Protein AF-A0AAD9IJ32-F1 (afdb_monomer_lite)

Radius of gyration: 22.58 Å; chains: 1; bounding box: 55×41×78 Å

Secondary structure (DSSP, 8-state):
-HHHHHHHHHHHHT---S-S-HHHHHHHHHHHHHHHHHHHHHHHS-TTTS--HHHHHHHHHHHHHHHHHHHHHHHHTTPPPPP--HHHHHHHHHHHHHHSSS-SS-HHHHHHHHHHHHHHHHHHHHHHHHHHHHHHHT---S--PPPPP------

Structure (mmCIF, N/CA/C/O backbone):
data_AF-A0AAD9IJ32-F1
#
_entry.id   AF-A0AAD9IJ32-F1
#
loop_
_atom_site.group_PDB
_atom_site.id
_atom_site.type_symbol
_atom_site.label_atom_id
_atom_site.label_alt_id
_atom_site.label_comp_id
_atom_site.label_asym_id
_atom_site.label_entity_id
_atom_site.label_seq_id
_atom_site.pdbx_PDB_ins_code
_atom_site.Cartn_x
_atom_site.Cartn_y
_atom_site.Cartn_z
_atom_site.occupancy
_atom_site.B_iso_or_equiv
_atom_site.auth_seq_id
_atom_site.auth_comp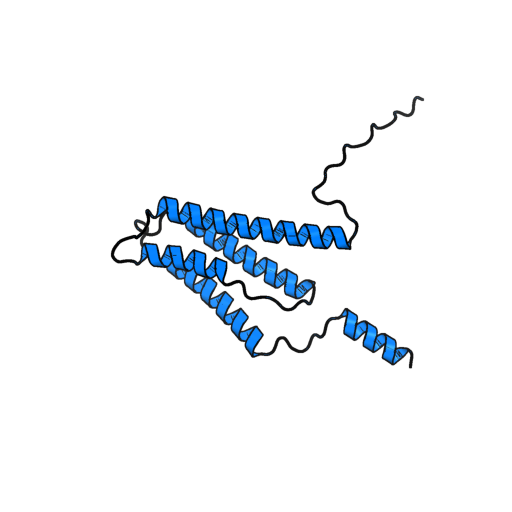_id
_atom_site.auth_asym_id
_atom_site.auth_atom_id
_atom_site.pdbx_PDB_model_num
ATOM 1 N N . MET A 1 1 ? -36.747 -12.315 31.926 1.00 66.25 1 MET A N 1
ATOM 2 C CA . MET A 1 1 ? -36.658 -11.071 31.122 1.00 66.25 1 MET A CA 1
ATOM 3 C C . MET A 1 1 ? -35.275 -10.416 31.218 1.00 66.25 1 MET A C 1
ATOM 5 O O . MET A 1 1 ? -34.647 -10.275 30.179 1.00 66.25 1 MET A O 1
ATOM 9 N N . ARG A 1 2 ? -34.731 -10.148 32.421 1.00 72.56 2 ARG A N 1
ATOM 10 C CA . ARG A 1 2 ? -33.343 -9.652 32.624 1.00 72.56 2 ARG A CA 1
ATOM 11 C C . ARG A 1 2 ? -32.253 -10.461 31.907 1.00 72.56 2 ARG A C 1
ATOM 13 O O . ARG A 1 2 ? -31.496 -9.893 31.140 1.00 72.56 2 ARG A O 1
ATOM 20 N N . GLN A 1 3 ? -32.264 -11.789 32.027 1.00 75.81 3 GLN A N 1
ATOM 21 C CA . GLN A 1 3 ? -31.280 -12.644 31.344 1.00 75.81 3 GLN A CA 1
ATOM 22 C C . GLN A 1 3 ? -31.333 -12.580 29.807 1.00 75.81 3 GLN A C 1
ATOM 24 O O . GLN A 1 3 ? -30.338 -12.869 29.150 1.00 75.81 3 GLN A O 1
ATOM 29 N N . ARG A 1 4 ? -32.482 -12.236 29.202 1.00 76.00 4 ARG A N 1
ATOM 30 C CA . ARG A 1 4 ? -32.559 -12.024 27.745 1.00 76.00 4 ARG A CA 1
ATOM 31 C C . ARG A 1 4 ? -31.939 -10.685 27.360 1.00 76.00 4 ARG A C 1
ATOM 33 O O . ARG A 1 4 ? -31.172 -10.654 26.411 1.00 76.00 4 ARG A O 1
ATOM 40 N N . LEU A 1 5 ? -32.198 -9.637 28.141 1.00 78.62 5 LEU A N 1
ATOM 41 C CA . LEU A 1 5 ? -31.598 -8.315 27.948 1.00 78.62 5 LEU A CA 1
ATOM 42 C C . LEU A 1 5 ? -30.078 -8.343 28.142 1.00 78.62 5 LEU A C 1
ATOM 44 O O . LEU A 1 5 ? -29.360 -7.766 27.340 1.00 78.62 5 LEU A O 1
ATOM 48 N N . GLU A 1 6 ? -29.575 -9.082 29.132 1.00 78.62 6 GLU A N 1
ATOM 49 C CA . GLU A 1 6 ? -28.133 -9.277 29.342 1.00 78.62 6 GLU A CA 1
ATOM 50 C C . GLU A 1 6 ? -27.493 -10.081 28.204 1.00 78.62 6 GLU A C 1
ATOM 52 O O . GLU A 1 6 ? -26.406 -9.750 27.740 1.00 78.62 6 GLU A O 1
ATOM 57 N N . ARG A 1 7 ? -28.181 -11.109 27.685 1.00 73.75 7 ARG A N 1
ATOM 58 C CA . ARG A 1 7 ? -27.715 -11.864 26.509 1.00 73.75 7 ARG A CA 1
ATOM 59 C C . ARG A 1 7 ? -27.736 -11.029 25.233 1.00 73.75 7 ARG A C 1
ATOM 61 O O . ARG A 1 7 ? -26.857 -11.212 24.397 1.00 73.75 7 ARG A O 1
ATOM 68 N N . GLU A 1 8 ? -28.713 -10.143 25.068 1.00 70.94 8 GLU A N 1
ATOM 69 C CA . GLU A 1 8 ? -28.798 -9.212 23.938 1.00 70.94 8 GLU A CA 1
ATOM 70 C C . GLU A 1 8 ? -27.759 -8.093 24.042 1.00 70.94 8 GLU A C 1
ATOM 72 O O . GLU A 1 8 ? -27.118 -7.784 23.039 1.00 70.94 8 GLU A O 1
ATOM 77 N N . ALA A 1 9 ? -27.521 -7.555 25.241 1.00 69.44 9 ALA A N 1
ATOM 78 C CA . ALA A 1 9 ? -26.453 -6.598 25.519 1.00 69.44 9 ALA A CA 1
ATOM 79 C C . ALA A 1 9 ? -25.080 -7.222 25.242 1.00 69.44 9 ALA A C 1
ATOM 81 O O . ALA A 1 9 ? -24.325 -6.691 24.434 1.00 69.44 9 ALA A O 1
ATOM 82 N N . HIS A 1 10 ? -24.816 -8.426 25.757 1.00 64.31 10 HIS A N 1
ATOM 83 C CA . HIS A 1 10 ? -23.589 -9.157 25.440 1.00 64.31 10 HIS A CA 1
ATOM 84 C C . HIS A 1 10 ? -23.475 -9.558 23.965 1.00 64.31 10 HIS A C 1
ATOM 86 O O . HIS A 1 10 ? -22.364 -9.636 23.444 1.00 64.31 10 HIS A O 1
ATOM 92 N N . ARG A 1 11 ? -24.586 -9.820 23.260 1.00 62.62 11 ARG A N 1
ATOM 93 C CA . ARG A 1 11 ? -24.570 -10.047 21.801 1.00 62.62 11 ARG A CA 1
ATOM 94 C C . ARG A 1 11 ? -24.203 -8.782 21.033 1.00 62.62 11 ARG A C 1
ATOM 96 O O . ARG A 1 11 ? -23.473 -8.882 20.054 1.00 62.62 11 ARG A O 1
ATOM 103 N N . ARG A 1 12 ? -24.710 -7.625 21.466 1.00 62.94 12 ARG A N 1
ATOM 104 C CA . ARG A 1 12 ? -24.399 -6.316 20.874 1.00 62.94 12 ARG A CA 1
ATOM 105 C C . ARG A 1 12 ? -22.948 -5.915 21.141 1.00 62.94 12 ARG A C 1
ATOM 107 O O . ARG A 1 12 ? -22.268 -5.513 20.207 1.00 62.94 12 ARG A O 1
ATOM 114 N N . GLU A 1 13 ? -22.454 -6.106 22.364 1.00 58.75 13 GLU A N 1
ATOM 115 C CA . GLU A 1 13 ? -21.062 -5.818 22.757 1.00 58.75 13 GLU A CA 1
ATOM 116 C C . GLU A 1 13 ? -20.039 -6.705 22.046 1.00 58.75 13 GLU A C 1
ATOM 118 O O . GLU A 1 13 ? -18.947 -6.261 21.704 1.00 58.75 13 GLU A O 1
ATOM 123 N N . ARG A 1 14 ? -20.386 -7.969 21.789 1.00 56.09 14 ARG A N 1
ATOM 124 C CA . ARG A 1 14 ? -19.512 -8.902 21.070 1.00 56.09 14 ARG A CA 1
ATOM 125 C C . ARG A 1 14 ? -19.353 -8.555 19.586 1.00 56.09 14 ARG A C 1
ATOM 127 O O . ARG A 1 14 ? -18.473 -9.127 18.945 1.00 56.09 14 ARG A O 1
ATOM 134 N N . GLY A 1 15 ? -20.178 -7.659 19.041 1.00 55.12 15 GLY A N 1
ATOM 135 C CA . GLY A 1 15 ? -20.360 -7.532 17.600 1.00 55.12 15 GLY A CA 1
ATOM 136 C C . GLY A 1 15 ? -20.992 -8.806 17.034 1.00 55.12 15 GLY A C 1
ATOM 137 O O . GLY A 1 15 ? -20.790 -9.918 17.541 1.00 55.12 15 GLY A O 1
ATOM 138 N N . ASP A 1 16 ? -21.802 -8.673 15.989 1.00 53.47 16 ASP A N 1
ATOM 139 C CA . ASP A 1 16 ? -22.388 -9.842 15.343 1.00 53.47 16 ASP A CA 1
ATOM 140 C C . ASP A 1 16 ? -21.262 -10.662 14.686 1.00 53.47 16 ASP A C 1
ATOM 142 O O . ASP A 1 16 ? -20.775 -10.360 13.601 1.00 53.47 16 ASP A O 1
ATOM 146 N N . HIS A 1 17 ? -20.787 -11.695 15.391 1.00 52.09 17 HIS A N 1
ATOM 147 C CA . HIS A 1 17 ? -19.725 -12.607 14.946 1.00 52.09 17 HIS A CA 1
ATOM 148 C C . HIS A 1 17 ? -20.118 -13.399 13.691 1.00 52.09 17 HIS A C 1
ATOM 150 O O . HIS A 1 17 ? -19.311 -14.138 13.122 1.00 52.09 17 HIS A O 1
ATOM 156 N N . ARG A 1 18 ? -21.380 -13.296 13.278 1.00 49.97 18 ARG A N 1
ATOM 157 C CA . ARG A 1 18 ? -21.929 -13.963 12.116 1.00 49.97 18 ARG A CA 1
ATOM 158 C C . ARG A 1 18 ? -22.069 -12.929 11.012 1.00 49.97 18 ARG A C 1
ATOM 160 O O . ARG A 1 18 ? -22.812 -11.980 11.152 1.00 49.97 18 ARG A O 1
ATOM 167 N N . THR A 1 19 ? -21.386 -13.211 9.905 1.00 52.53 19 THR A N 1
ATOM 168 C CA . THR A 1 19 ? -21.539 -12.602 8.575 1.00 52.53 19 THR A CA 1
ATOM 169 C C . THR A 1 19 ? -20.501 -11.564 8.149 1.00 52.53 19 THR A C 1
ATOM 171 O O . THR A 1 19 ? -20.835 -10.586 7.485 1.00 52.53 19 THR A O 1
ATOM 174 N N . ILE A 1 20 ? -19.206 -11.875 8.284 1.00 56.66 20 ILE A N 1
ATOM 175 C CA . ILE A 1 20 ? -18.395 -11.715 7.066 1.00 56.66 20 ILE A CA 1
ATOM 176 C C . ILE A 1 20 ? -18.944 -12.768 6.105 1.00 56.66 20 ILE A C 1
ATOM 178 O O . ILE A 1 20 ? -18.685 -13.962 6.261 1.00 56.66 20 ILE A O 1
ATOM 182 N N . GLY A 1 21 ? -19.812 -12.356 5.178 1.00 70.06 21 GLY A N 1
ATOM 183 C CA . GLY A 1 21 ? -20.329 -13.266 4.163 1.00 70.06 21 GLY A CA 1
ATOM 184 C C . GLY A 1 21 ? -19.150 -13.963 3.486 1.00 70.06 21 GLY A C 1
ATOM 185 O O . GLY A 1 21 ? -18.149 -13.314 3.189 1.00 70.06 21 GLY A O 1
ATOM 186 N N . ARG A 1 22 ? -19.241 -15.275 3.242 1.00 77.50 22 ARG A N 1
ATOM 187 C CA . ARG A 1 22 ? -18.148 -16.084 2.660 1.00 77.50 22 ARG A CA 1
ATOM 188 C C . ARG A 1 22 ? -17.484 -15.407 1.451 1.00 77.50 22 ARG A C 1
ATOM 190 O O . ARG A 1 22 ? -16.276 -15.490 1.289 1.00 77.50 22 ARG A O 1
ATOM 197 N N . ARG A 1 23 ? -18.267 -14.675 0.651 1.00 80.38 23 ARG A N 1
ATOM 198 C CA . ARG A 1 23 ? -17.796 -13.859 -0.481 1.00 80.38 23 ARG A CA 1
ATOM 199 C C . ARG A 1 23 ? -16.804 -12.763 -0.078 1.00 80.38 23 ARG A C 1
ATOM 201 O O . ARG A 1 23 ? -15.782 -12.610 -0.730 1.00 80.38 23 ARG A O 1
ATOM 208 N N . VAL A 1 24 ? -17.087 -12.032 0.996 1.00 78.81 24 VAL A N 1
ATOM 209 C CA . VAL A 1 24 ? -16.240 -10.948 1.512 1.00 78.81 24 VAL A CA 1
ATOM 210 C C . VAL A 1 24 ? -14.932 -11.517 2.067 1.00 78.81 24 VAL A C 1
ATOM 212 O O . VAL A 1 24 ? -13.860 -11.028 1.730 1.00 78.81 24 VAL A O 1
ATOM 215 N N . ALA A 1 25 ? -15.001 -12.624 2.814 1.00 80.88 25 ALA A N 1
ATOM 216 C CA . ALA A 1 25 ? -13.809 -13.320 3.306 1.00 80.88 25 ALA A CA 1
ATOM 217 C C . ALA A 1 25 ? -12.907 -13.812 2.159 1.00 80.88 25 ALA A C 1
ATOM 219 O O . ALA A 1 25 ? -11.697 -13.594 2.183 1.00 80.88 25 ALA A O 1
ATOM 220 N N . VAL A 1 26 ? -13.501 -14.422 1.127 1.00 86.69 26 VAL A N 1
ATOM 221 C CA . VAL A 1 26 ? -12.772 -14.858 -0.074 1.00 86.69 26 VAL A CA 1
ATOM 222 C C . VAL A 1 26 ? -12.167 -13.667 -0.816 1.00 86.69 26 VAL A C 1
ATOM 224 O O . VAL A 1 26 ? -11.008 -13.739 -1.211 1.00 86.69 26 VAL A O 1
ATOM 227 N N . ALA A 1 27 ? -12.895 -12.557 -0.964 1.00 86.19 27 ALA A N 1
ATOM 228 C CA . ALA A 1 27 ? -12.371 -11.353 -1.607 1.00 86.19 27 ALA A CA 1
ATOM 229 C C . ALA A 1 27 ? -11.157 -10.775 -0.856 1.00 86.19 27 ALA A C 1
ATOM 231 O O . ALA A 1 27 ? -10.189 -10.359 -1.489 1.00 86.19 27 ALA A O 1
ATOM 232 N N . HIS A 1 28 ? -11.158 -10.803 0.481 1.00 83.88 28 HIS A N 1
ATOM 233 C CA . HIS A 1 28 ? -10.000 -10.388 1.280 1.00 83.88 28 HIS A CA 1
ATOM 234 C C . HIS A 1 28 ? -8.807 -11.324 1.111 1.00 83.88 28 HIS A C 1
ATOM 236 O O . HIS A 1 28 ? -7.692 -10.855 0.892 1.00 83.88 28 HIS A O 1
ATOM 242 N N . ALA A 1 29 ? -9.038 -12.637 1.176 1.00 88.12 29 ALA A N 1
ATOM 243 C CA . ALA A 1 29 ? -7.984 -13.618 0.947 1.00 88.12 29 ALA A CA 1
ATOM 244 C C . ALA A 1 29 ? -7.375 -13.447 -0.454 1.00 88.12 29 ALA A C 1
ATOM 246 O O . ALA A 1 29 ? -6.156 -13.386 -0.590 1.00 88.12 29 ALA A O 1
ATOM 247 N N . ALA A 1 30 ? -8.216 -13.268 -1.476 1.00 91.38 30 ALA A N 1
ATOM 248 C CA . ALA A 1 30 ? -7.781 -13.006 -2.843 1.00 91.38 30 ALA A CA 1
ATOM 249 C C . ALA A 1 30 ? -6.967 -11.708 -2.952 1.00 91.38 30 ALA A C 1
ATOM 251 O O . ALA A 1 30 ? -5.934 -11.695 -3.612 1.00 91.38 30 ALA A O 1
ATOM 252 N N . GLN A 1 31 ? -7.376 -10.633 -2.274 1.00 91.00 31 GLN A N 1
ATOM 253 C CA . GLN A 1 31 ? -6.633 -9.371 -2.262 1.00 91.00 31 GLN A CA 1
ATOM 254 C C . GLN A 1 31 ? -5.255 -9.518 -1.593 1.00 91.00 31 GLN A C 1
ATOM 256 O O . GLN A 1 31 ? -4.268 -9.001 -2.114 1.00 91.00 31 GLN A O 1
ATOM 261 N N . ILE A 1 32 ? -5.172 -10.216 -0.454 1.00 90.88 32 ILE A N 1
ATOM 262 C CA . ILE A 1 32 ? -3.900 -10.467 0.243 1.00 90.88 32 ILE A CA 1
ATOM 263 C C . ILE A 1 32 ? -2.981 -11.311 -0.640 1.00 90.88 32 ILE A C 1
ATOM 265 O O . ILE A 1 32 ? -1.821 -10.953 -0.831 1.00 90.88 32 ILE A O 1
ATOM 269 N N . LEU A 1 33 ? -3.507 -12.385 -1.232 1.00 94.38 33 LEU A N 1
ATOM 270 C CA . LEU A 1 33 ? -2.761 -13.228 -2.165 1.00 94.38 33 LEU A CA 1
ATOM 271 C C . LEU A 1 33 ? -2.279 -12.432 -3.382 1.00 94.38 33 LEU A C 1
ATOM 273 O O . LEU A 1 33 ? -1.113 -12.541 -3.747 1.00 94.38 33 LEU A O 1
ATOM 277 N N . ALA A 1 34 ? -3.129 -11.583 -3.965 1.00 94.75 34 ALA A N 1
ATOM 278 C CA . ALA A 1 34 ? -2.751 -10.711 -5.075 1.00 94.75 34 ALA A CA 1
ATOM 279 C C . ALA A 1 34 ? -1.641 -9.728 -4.680 1.00 94.75 34 ALA A C 1
ATOM 281 O O . ALA A 1 34 ? -0.721 -9.493 -5.458 1.00 94.75 34 ALA A O 1
ATOM 282 N N . PHE A 1 35 ? -1.686 -9.184 -3.461 1.00 94.94 35 PHE A N 1
ATOM 283 C CA . PHE A 1 35 ? -0.649 -8.288 -2.954 1.00 94.94 35 PHE A CA 1
ATOM 284 C C . PHE A 1 35 ? 0.689 -9.009 -2.738 1.00 94.94 35 PHE A C 1
ATOM 286 O O . PHE A 1 35 ? 1.736 -8.487 -3.120 1.00 94.94 35 PHE A O 1
ATOM 293 N N . LEU A 1 36 ? 0.663 -10.224 -2.183 1.00 95.31 36 LEU A N 1
ATOM 294 C CA . LEU A 1 36 ? 1.857 -11.058 -2.022 1.00 95.31 36 LEU A CA 1
ATOM 295 C C . LEU A 1 36 ? 2.444 -11.472 -3.377 1.00 95.31 36 LEU A C 1
ATOM 297 O O . LEU A 1 36 ? 3.653 -11.368 -3.575 1.00 95.31 36 LEU A O 1
ATOM 301 N N . ALA A 1 37 ? 1.593 -11.870 -4.325 1.00 96.56 37 ALA A N 1
ATOM 302 C CA . ALA A 1 37 ? 2.003 -12.200 -5.685 1.00 96.56 37 ALA A CA 1
ATOM 303 C C . ALA A 1 37 ? 2.620 -10.986 -6.397 1.00 96.56 37 ALA A C 1
ATOM 305 O O . ALA A 1 37 ? 3.689 -11.108 -6.989 1.00 96.56 37 ALA A O 1
ATOM 306 N N . ALA A 1 38 ? 2.012 -9.801 -6.279 1.00 95.19 38 ALA A N 1
ATOM 307 C CA . ALA A 1 38 ? 2.574 -8.561 -6.812 1.00 95.19 38 ALA A CA 1
ATOM 308 C C . ALA A 1 38 ? 3.952 -8.255 -6.200 1.00 95.19 38 ALA A C 1
ATOM 310 O O . ALA A 1 38 ? 4.890 -7.924 -6.923 1.00 95.19 38 ALA A O 1
ATOM 311 N N . GLY A 1 39 ? 4.106 -8.435 -4.884 1.00 93.94 39 GLY A N 1
ATOM 312 C CA . GLY A 1 39 ? 5.402 -8.336 -4.213 1.00 93.94 39 GLY A CA 1
ATOM 313 C C . GLY A 1 39 ? 6.437 -9.298 -4.797 1.00 93.94 39 GLY A C 1
ATOM 314 O O . GLY A 1 39 ? 7.531 -8.873 -5.161 1.00 93.94 39 GLY A O 1
ATOM 315 N N . ALA A 1 40 ? 6.080 -10.574 -4.961 1.00 95.12 40 ALA A N 1
ATOM 316 C CA . ALA A 1 40 ? 6.964 -11.583 -5.542 1.00 95.12 40 ALA A CA 1
ATOM 317 C C . ALA A 1 40 ? 7.381 -11.233 -6.981 1.00 95.12 40 ALA A C 1
ATOM 319 O O . ALA A 1 40 ? 8.569 -11.290 -7.302 1.00 95.12 40 ALA A O 1
ATOM 320 N N . VAL A 1 41 ? 6.436 -10.804 -7.823 1.00 95.81 41 VAL A N 1
ATOM 321 C CA . VAL A 1 41 ? 6.698 -10.373 -9.208 1.00 95.81 41 VAL A CA 1
ATOM 322 C C . VAL A 1 41 ? 7.625 -9.156 -9.248 1.00 95.81 41 VAL A C 1
ATOM 324 O O . VAL A 1 41 ? 8.554 -9.117 -10.055 1.00 95.81 41 VAL A O 1
ATOM 327 N N . LEU A 1 42 ? 7.419 -8.181 -8.356 1.00 93.75 42 LEU A N 1
ATOM 328 C CA . LEU A 1 42 ? 8.270 -6.994 -8.246 1.00 93.75 42 LEU A CA 1
ATOM 329 C C . LEU A 1 42 ? 9.697 -7.336 -7.784 1.00 93.75 42 LEU A C 1
ATOM 331 O O . LEU A 1 42 ? 10.647 -6.654 -8.174 1.00 93.75 42 LEU A O 1
ATOM 335 N N . MET A 1 43 ? 9.871 -8.377 -6.963 1.00 92.38 43 MET A N 1
ATOM 336 C CA . MET A 1 43 ? 11.200 -8.840 -6.539 1.00 92.38 43 MET A CA 1
ATOM 337 C C . MET A 1 43 ? 11.939 -9.601 -7.643 1.00 92.38 43 MET A C 1
ATOM 339 O O . MET A 1 43 ? 13.155 -9.466 -7.736 1.00 92.38 43 MET A O 1
ATOM 343 N N . HIS A 1 44 ? 11.214 -10.318 -8.507 1.00 93.31 44 HIS A N 1
ATOM 344 C CA . HIS A 1 44 ? 11.777 -11.007 -9.676 1.00 93.31 44 HIS A CA 1
ATOM 345 C C . HIS A 1 44 ? 12.007 -10.089 -10.884 1.00 93.31 44 HIS A C 1
ATOM 347 O O . HIS A 1 44 ? 12.593 -10.516 -11.876 1.00 93.31 44 HIS A O 1
ATOM 353 N N . ALA A 1 45 ? 11.551 -8.836 -10.821 1.00 90.50 45 ALA A N 1
ATOM 354 C CA . ALA A 1 45 ? 11.740 -7.890 -11.907 1.00 90.50 45 ALA A CA 1
ATOM 355 C C . ALA A 1 45 ? 13.240 -7.607 -12.158 1.00 90.50 45 ALA A C 1
ATOM 357 O O . ALA A 1 45 ? 14.018 -7.546 -11.196 1.00 90.50 45 ALA A O 1
ATOM 358 N N . PRO A 1 46 ? 13.655 -7.384 -13.422 1.00 87.25 46 PRO A N 1
ATOM 359 C CA . PRO A 1 46 ? 15.055 -7.155 -13.772 1.00 87.25 46 PRO A CA 1
ATOM 360 C C . PRO A 1 46 ? 15.646 -5.988 -12.976 1.00 87.25 46 PRO A C 1
ATOM 362 O O . PRO A 1 46 ? 15.060 -4.903 -12.942 1.00 87.25 46 PRO A O 1
ATOM 365 N N . ALA A 1 47 ? 16.809 -6.188 -12.348 1.00 82.50 47 ALA A N 1
ATOM 366 C CA . ALA A 1 47 ? 17.399 -5.210 -11.428 1.00 82.50 47 ALA A CA 1
ATOM 367 C C . ALA A 1 47 ? 17.617 -3.827 -12.070 1.00 82.50 47 ALA A C 1
ATOM 369 O O . ALA A 1 47 ? 17.406 -2.807 -11.417 1.00 82.50 47 ALA A O 1
ATOM 370 N N . GLU A 1 48 ? 17.959 -3.799 -13.359 1.00 83.69 48 GLU A N 1
ATOM 371 C CA . GLU A 1 48 ? 18.185 -2.577 -14.141 1.00 83.69 48 GLU A CA 1
ATOM 372 C C . GLU A 1 48 ? 16.899 -1.771 -14.385 1.00 83.69 48 GLU A C 1
ATOM 374 O O . GLU A 1 48 ? 16.938 -0.548 -14.498 1.00 83.69 48 GLU A O 1
ATOM 379 N N . ARG A 1 49 ? 15.740 -2.443 -14.427 1.00 86.50 49 ARG A N 1
ATOM 380 C CA . ARG A 1 49 ? 14.443 -1.843 -14.793 1.00 86.50 49 ARG A CA 1
ATOM 381 C C . ARG A 1 49 ? 13.505 -1.634 -13.611 1.00 86.50 49 ARG A C 1
ATOM 383 O O . ARG A 1 49 ? 12.588 -0.823 -13.681 1.00 86.50 49 ARG A O 1
ATOM 390 N N . ALA A 1 50 ? 13.738 -2.348 -12.516 1.00 85.50 50 ALA A N 1
ATOM 391 C CA . ALA A 1 50 ? 12.888 -2.322 -11.332 1.00 85.50 50 ALA A CA 1
ATOM 392 C C . ALA A 1 50 ? 13.281 -1.235 -10.318 1.00 85.50 50 ALA A C 1
ATOM 394 O O . ALA A 1 50 ? 12.602 -1.066 -9.311 1.00 85.50 50 ALA A O 1
ATOM 395 N N . GLY A 1 51 ? 14.389 -0.523 -10.539 1.00 90.06 51 GLY A N 1
ATOM 396 C CA . GLY A 1 51 ? 14.881 0.491 -9.611 1.00 90.06 51 GLY A CA 1
ATOM 397 C C . GLY A 1 51 ? 15.447 -0.084 -8.298 1.00 90.06 51 GLY A C 1
ATOM 398 O O . GLY A 1 51 ? 15.563 -1.307 -8.116 1.00 90.06 51 GLY A O 1
ATOM 399 N N . PRO A 1 52 ? 15.831 0.797 -7.352 1.00 93.75 52 PRO A N 1
ATOM 400 C CA . PRO A 1 52 ? 16.569 0.409 -6.154 1.00 93.75 52 PRO A CA 1
ATOM 401 C C . PRO A 1 52 ? 15.817 -0.613 -5.292 1.00 93.75 52 PRO A C 1
ATOM 403 O O . PRO A 1 52 ? 14.703 -0.362 -4.829 1.00 93.75 52 PRO A O 1
ATOM 406 N N . ALA A 1 53 ? 16.458 -1.750 -5.002 1.00 92.69 53 ALA A N 1
ATOM 407 C CA . ALA A 1 53 ? 15.850 -2.851 -4.245 1.00 92.69 53 ALA A CA 1
ATOM 408 C C . ALA A 1 53 ? 15.337 -2.423 -2.859 1.00 92.69 53 ALA A C 1
ATOM 410 O O . ALA A 1 53 ? 14.265 -2.845 -2.437 1.00 92.69 53 ALA A O 1
ATOM 411 N N . ARG A 1 54 ? 16.061 -1.528 -2.171 1.00 94.69 54 ARG A N 1
ATOM 412 C CA . ARG A 1 54 ? 15.654 -1.000 -0.856 1.00 94.69 54 ARG A CA 1
ATOM 413 C C . ARG A 1 54 ? 14.322 -0.253 -0.914 1.00 94.69 54 ARG A C 1
ATOM 415 O O . ARG A 1 54 ? 13.506 -0.417 -0.016 1.00 94.69 54 ARG A O 1
ATOM 422 N N . LEU A 1 55 ? 14.087 0.526 -1.972 1.00 94.88 55 LEU A N 1
ATOM 423 C CA . LEU A 1 55 ? 12.831 1.257 -2.155 1.00 94.88 55 LEU A CA 1
ATOM 424 C C . LEU A 1 55 ? 11.688 0.300 -2.494 1.00 94.88 55 LEU A C 1
ATOM 426 O O . LEU A 1 55 ? 10.622 0.391 -1.897 1.00 94.88 55 LEU A O 1
ATOM 430 N N . ARG A 1 56 ? 11.928 -0.691 -3.361 1.00 94.38 56 ARG A N 1
ATOM 431 C CA . ARG A 1 56 ? 10.937 -1.742 -3.646 1.00 94.38 56 ARG A CA 1
ATOM 432 C C . ARG A 1 56 ? 10.533 -2.515 -2.389 1.00 94.38 56 ARG A C 1
ATOM 434 O O . ARG A 1 56 ? 9.344 -2.734 -2.161 1.00 94.38 56 ARG A O 1
ATOM 441 N N . LEU A 1 57 ? 11.509 -2.896 -1.562 1.00 95.50 57 LEU A N 1
ATOM 442 C CA . LEU A 1 57 ? 11.270 -3.576 -0.287 1.00 95.50 57 LEU A CA 1
ATOM 443 C C . LEU A 1 57 ? 10.532 -2.679 0.708 1.00 95.50 57 LEU A C 1
ATOM 445 O O . LEU A 1 57 ? 9.619 -3.157 1.373 1.00 95.50 57 LEU A O 1
ATOM 449 N N . ALA A 1 58 ? 10.877 -1.392 0.783 1.00 96.19 58 ALA A N 1
ATOM 450 C CA . ALA A 1 58 ? 10.167 -0.434 1.624 1.00 96.19 58 ALA A CA 1
ATOM 451 C C . ALA A 1 58 ? 8.705 -0.268 1.175 1.00 96.19 58 ALA A C 1
ATOM 453 O O . ALA A 1 58 ? 7.798 -0.412 1.989 1.00 96.19 58 ALA A O 1
ATOM 454 N N . ALA A 1 59 ? 8.457 -0.060 -0.121 1.00 95.75 59 ALA A N 1
ATOM 455 C CA . ALA A 1 59 ? 7.112 0.028 -0.689 1.00 95.75 59 ALA A CA 1
ATOM 456 C C . ALA A 1 59 ? 6.277 -1.231 -0.397 1.00 95.75 59 ALA A C 1
ATOM 458 O O . ALA A 1 59 ? 5.160 -1.132 0.116 1.00 95.75 59 ALA A O 1
ATOM 459 N N . PHE A 1 60 ? 6.819 -2.418 -0.685 1.00 96.62 60 PHE A N 1
ATOM 460 C CA . PHE A 1 60 ? 6.134 -3.682 -0.412 1.00 96.62 60 PHE A CA 1
ATOM 461 C C . PHE A 1 60 ? 5.896 -3.889 1.088 1.00 96.62 60 PHE A C 1
ATOM 463 O O . PHE A 1 60 ? 4.767 -4.148 1.499 1.00 96.62 60 PHE A O 1
ATOM 470 N N . GLY A 1 61 ? 6.936 -3.728 1.908 1.00 96.75 61 GLY A N 1
ATOM 471 C CA . GLY A 1 61 ? 6.881 -3.941 3.351 1.00 96.75 61 GLY A CA 1
ATOM 472 C C . GLY A 1 61 ? 5.901 -2.998 4.044 1.00 96.75 61 GLY A C 1
ATOM 473 O O . GLY A 1 61 ? 5.066 -3.448 4.827 1.00 96.75 61 GLY A O 1
ATOM 474 N N . THR A 1 62 ? 5.926 -1.703 3.719 1.00 97.31 62 THR A N 1
ATOM 475 C CA . THR A 1 62 ? 4.979 -0.734 4.285 1.00 97.31 62 THR A CA 1
ATOM 476 C C . THR A 1 62 ? 3.555 -0.963 3.780 1.00 97.31 62 THR A C 1
ATOM 478 O O . THR A 1 62 ? 2.605 -0.858 4.557 1.00 97.31 62 THR A O 1
ATOM 481 N N . GLY A 1 63 ? 3.377 -1.341 2.511 1.00 96.00 63 GLY A N 1
ATOM 482 C CA . GLY A 1 63 ? 2.062 -1.713 1.989 1.00 96.00 63 GLY A CA 1
ATOM 483 C C . GLY A 1 63 ? 1.501 -2.972 2.664 1.00 96.00 63 GLY A C 1
ATOM 484 O O . GLY A 1 63 ? 0.322 -3.004 3.020 1.00 96.00 63 GLY A O 1
ATOM 485 N N . TYR A 1 64 ? 2.346 -3.972 2.927 1.00 94.94 64 TYR A N 1
ATOM 486 C CA . TYR A 1 64 ? 1.986 -5.168 3.691 1.00 94.94 64 TYR A CA 1
ATOM 487 C C . TYR A 1 64 ? 1.627 -4.826 5.142 1.00 94.94 64 TYR A C 1
ATOM 489 O O . TYR A 1 64 ? 0.601 -5.288 5.651 1.00 94.94 64 TYR A O 1
ATOM 497 N N . ALA A 1 65 ? 2.423 -3.968 5.789 1.00 95.62 65 ALA A N 1
ATOM 498 C CA . ALA A 1 65 ? 2.140 -3.469 7.131 1.00 95.62 65 ALA A CA 1
ATOM 499 C C . ALA A 1 65 ? 0.774 -2.772 7.180 1.00 95.62 65 ALA A C 1
ATOM 501 O O . ALA A 1 65 ? -0.032 -3.078 8.049 1.00 95.62 65 ALA A O 1
ATOM 502 N N . LEU A 1 66 ? 0.447 -1.924 6.198 1.00 94.31 66 LEU A N 1
ATOM 503 C CA . LEU A 1 66 ? -0.863 -1.276 6.107 1.00 94.31 66 LEU A CA 1
ATOM 504 C C . LEU A 1 66 ? -2.025 -2.281 6.034 1.00 94.31 66 LEU A C 1
ATOM 506 O O . LEU A 1 66 ? -3.019 -2.117 6.745 1.00 94.31 66 LEU A O 1
ATOM 510 N N . GLN A 1 67 ? -1.925 -3.307 5.184 1.00 91.88 67 GLN A N 1
ATOM 511 C CA . GLN A 1 67 ? -2.974 -4.331 5.064 1.00 91.88 67 GLN A CA 1
ATOM 512 C C . GLN A 1 67 ? -3.110 -5.140 6.362 1.00 91.88 67 GLN A C 1
ATOM 514 O O . GLN A 1 67 ? -4.223 -5.367 6.838 1.00 91.88 67 GLN A O 1
ATOM 519 N N . THR A 1 68 ? -1.981 -5.510 6.971 1.00 91.50 68 THR A N 1
ATOM 520 C CA . THR A 1 68 ? -1.938 -6.289 8.216 1.00 91.50 68 THR A CA 1
ATOM 521 C C . THR A 1 68 ? -2.506 -5.496 9.390 1.00 91.50 68 THR A C 1
ATOM 523 O O . THR A 1 68 ? -3.380 -5.993 10.097 1.00 91.50 68 THR A O 1
ATOM 526 N N . THR A 1 69 ? -2.097 -4.237 9.567 1.00 92.62 69 THR A N 1
ATOM 527 C CA . THR A 1 69 ? -2.619 -3.361 10.626 1.00 92.62 69 THR A CA 1
ATOM 528 C C . THR A 1 69 ? -4.122 -3.165 10.480 1.00 92.62 69 THR A C 1
ATOM 530 O O . THR A 1 69 ? -4.850 -3.263 11.464 1.00 92.62 69 THR A O 1
ATOM 533 N N . ARG A 1 70 ? -4.623 -2.967 9.254 1.00 90.25 70 ARG A N 1
ATOM 534 C CA . ARG A 1 70 ? -6.070 -2.889 9.009 1.00 90.25 70 ARG A CA 1
ATOM 535 C C . ARG A 1 70 ? -6.792 -4.176 9.385 1.00 90.25 70 ARG A C 1
ATOM 537 O O . ARG A 1 70 ? -7.902 -4.106 9.905 1.00 90.25 70 ARG A O 1
ATOM 544 N N . LEU A 1 71 ? -6.181 -5.333 9.130 1.00 87.19 71 LEU A N 1
ATOM 545 C CA . LEU A 1 71 ? -6.784 -6.632 9.419 1.00 87.19 71 LEU A CA 1
ATOM 546 C C . LEU A 1 71 ? -6.876 -6.849 10.927 1.00 87.19 71 LEU A C 1
ATOM 548 O O . LEU A 1 71 ? -7.934 -7.224 11.430 1.00 87.19 71 LEU A O 1
ATOM 552 N N . ILE A 1 72 ? -5.795 -6.532 11.642 1.00 89.50 72 ILE A N 1
ATOM 553 C CA . ILE A 1 72 ? -5.750 -6.550 13.105 1.00 89.50 72 ILE A CA 1
ATOM 554 C C . ILE A 1 72 ? -6.804 -5.594 13.666 1.00 89.50 72 ILE A C 1
ATOM 556 O O . ILE A 1 72 ? -7.613 -6.005 14.490 1.00 89.50 72 ILE A O 1
ATOM 560 N N . MET A 1 73 ? -6.864 -4.349 13.186 1.00 88.25 73 MET A N 1
ATOM 561 C CA . MET A 1 73 ? -7.844 -3.366 13.657 1.00 88.25 73 MET A CA 1
ATOM 562 C C . MET A 1 73 ? -9.284 -3.809 13.406 1.00 88.25 73 MET A C 1
ATOM 564 O O . MET A 1 73 ? -10.108 -3.722 14.312 1.00 88.25 73 MET A O 1
ATOM 568 N N . ALA A 1 74 ? -9.591 -4.337 12.221 1.00 84.31 74 ALA A N 1
ATOM 569 C CA . ALA A 1 74 ? -10.917 -4.872 11.925 1.00 84.31 74 ALA A CA 1
ATOM 570 C C . ALA A 1 74 ? -11.279 -6.041 12.852 1.00 84.31 74 ALA A C 1
ATOM 572 O O . ALA A 1 74 ? -12.397 -6.115 13.365 1.00 84.31 74 ALA A O 1
ATOM 573 N N . HIS A 1 75 ? -10.315 -6.923 13.127 1.00 83.38 75 HIS A N 1
ATOM 574 C CA . HIS A 1 75 ? -10.504 -8.041 14.043 1.00 83.38 75 HIS A CA 1
ATOM 575 C C . HIS A 1 75 ? -10.704 -7.598 15.503 1.00 83.38 75 HIS A C 1
ATOM 577 O O . HIS A 1 75 ? -11.561 -8.154 16.198 1.00 83.38 75 HIS A O 1
ATOM 583 N N . MET A 1 76 ? -9.925 -6.618 15.968 1.00 83.25 76 MET A N 1
ATOM 584 C CA . MET A 1 76 ? -9.942 -6.129 17.350 1.00 83.25 76 MET A CA 1
ATOM 585 C C . MET A 1 76 ? -11.167 -5.256 17.628 1.00 83.25 76 MET A C 1
ATOM 587 O O . MET A 1 76 ? -11.857 -5.480 18.616 1.00 83.25 76 MET A O 1
ATOM 591 N N . ALA A 1 77 ? -11.489 -4.323 16.730 1.00 80.94 77 ALA A N 1
ATOM 592 C CA . ALA A 1 77 ? -12.638 -3.425 16.864 1.00 80.94 77 ALA A CA 1
ATOM 593 C C . ALA A 1 77 ? -13.967 -4.053 16.403 1.00 80.94 77 ALA A C 1
ATOM 595 O O . ALA A 1 77 ? -15.004 -3.399 16.458 1.00 80.94 77 ALA A O 1
ATOM 596 N N . LYS A 1 78 ? -13.948 -5.309 15.931 1.00 79.88 78 LYS A N 1
ATOM 597 C CA . LYS A 1 78 ? -15.125 -6.034 15.413 1.00 79.88 78 LYS A CA 1
ATOM 598 C C . LYS A 1 78 ? -15.874 -5.274 14.308 1.00 79.88 78 LYS A C 1
ATOM 600 O O . LYS A 1 78 ? -17.080 -5.436 14.141 1.00 79.88 78 LYS A O 1
ATOM 605 N N . VAL A 1 79 ? -15.153 -4.470 13.527 1.00 74.62 79 VAL A N 1
ATOM 606 C CA . VAL A 1 79 ? -15.696 -3.709 12.393 1.00 74.62 79 VAL A CA 1
ATOM 607 C C . VAL A 1 79 ? -15.445 -4.446 11.075 1.00 74.62 79 VAL A C 1
ATOM 609 O O . VAL A 1 79 ? -14.431 -5.136 10.939 1.00 74.62 79 VAL A O 1
ATOM 612 N N . PRO A 1 80 ? -16.332 -4.311 10.071 1.00 74.31 80 PRO A N 1
ATOM 613 C CA . PRO A 1 80 ? -16.123 -4.938 8.774 1.00 74.31 80 PRO A CA 1
ATOM 614 C C . PRO A 1 80 ? -14.866 -4.373 8.106 1.00 74.31 80 PRO A C 1
ATOM 616 O O . PRO A 1 80 ? -14.735 -3.164 7.895 1.00 74.31 80 PRO A O 1
ATOM 619 N N . PHE A 1 81 ? -13.940 -5.2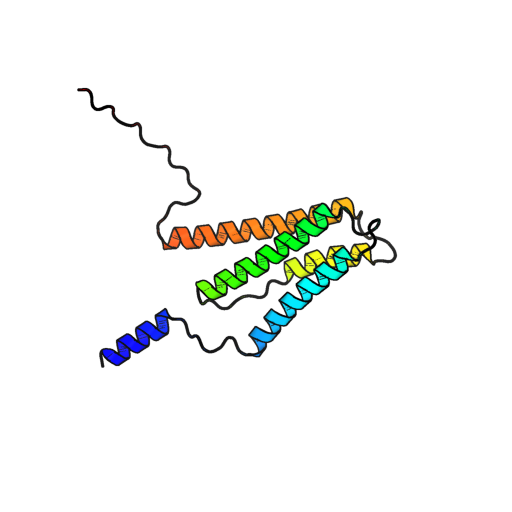64 7.755 1.00 74.12 81 PHE A N 1
ATOM 620 C CA . PHE A 1 81 ? -12.718 -4.893 7.053 1.00 74.12 81 PHE A CA 1
ATOM 621 C C . PHE A 1 81 ? -13.050 -4.344 5.659 1.00 74.12 81 PHE A C 1
ATOM 623 O O . PHE A 1 81 ? -13.826 -4.931 4.904 1.00 74.12 81 PHE A O 1
ATOM 630 N N . ARG A 1 82 ? -12.431 -3.219 5.290 1.00 79.94 82 ARG A N 1
ATOM 631 C CA . ARG A 1 82 ? -12.564 -2.625 3.955 1.00 79.94 82 ARG A CA 1
ATOM 632 C C . ARG A 1 82 ? -11.326 -2.929 3.118 1.00 79.94 82 ARG A C 1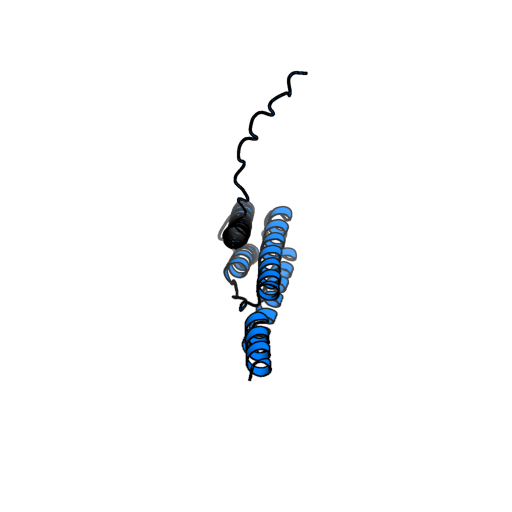
ATOM 634 O O . ARG A 1 82 ? -10.209 -2.605 3.516 1.00 79.94 82 ARG A O 1
ATOM 641 N N . ILE A 1 83 ? -11.549 -3.510 1.938 1.00 80.62 83 ILE A N 1
ATOM 642 C CA . ILE A 1 83 ? -10.513 -3.766 0.927 1.00 80.62 83 ILE A CA 1
ATOM 643 C C . ILE A 1 83 ? -9.908 -2.431 0.504 1.00 80.62 83 ILE A C 1
ATOM 645 O O . ILE A 1 83 ? -10.619 -1.520 0.083 1.00 80.62 83 ILE A O 1
ATOM 649 N N . SER A 1 84 ? -8.585 -2.324 0.591 1.00 86.06 84 SER A N 1
ATOM 650 C CA . SER A 1 84 ? -7.852 -1.162 0.101 1.00 86.06 84 SER A CA 1
ATOM 651 C C . SER A 1 84 ? -7.036 -1.560 -1.119 1.00 86.06 84 SER A C 1
ATOM 653 O O . SER A 1 84 ? -6.011 -2.228 -0.992 1.00 86.06 84 SER A O 1
ATOM 655 N N . LEU A 1 85 ? -7.513 -1.157 -2.298 1.00 90.81 85 LEU A N 1
ATOM 656 C CA . LEU A 1 85 ? -6.904 -1.506 -3.584 1.00 90.81 85 LEU A CA 1
ATOM 657 C C . LEU A 1 85 ? -5.754 -0.578 -3.982 1.00 90.81 85 LEU A C 1
ATOM 659 O O . LEU A 1 85 ? -4.899 -0.976 -4.764 1.00 90.81 85 LEU A O 1
ATOM 663 N N . TRP A 1 86 ? -5.691 0.638 -3.439 1.00 94.25 86 TRP A N 1
ATOM 664 C CA . TRP A 1 86 ? -4.674 1.605 -3.853 1.00 94.25 86 TRP A CA 1
ATOM 665 C C . TRP A 1 86 ? -3.222 1.146 -3.597 1.00 94.25 86 TRP A C 1
ATOM 667 O O . TRP A 1 86 ? -2.396 1.400 -4.471 1.00 94.25 86 TRP A O 1
ATOM 677 N N . PRO A 1 87 ? -2.860 0.422 -2.507 1.00 93.25 87 PRO A N 1
ATOM 678 C CA . PRO A 1 87 ? -1.487 -0.062 -2.338 1.00 93.25 87 PRO A CA 1
ATOM 679 C C . PRO A 1 87 ? -1.134 -1.124 -3.381 1.00 93.25 87 PRO A C 1
ATOM 681 O O . PRO A 1 87 ? -0.000 -1.186 -3.847 1.00 93.25 87 PRO A O 1
ATOM 684 N N . LEU A 1 88 ? -2.117 -1.941 -3.777 1.00 94.50 88 LEU A N 1
ATOM 685 C CA . LEU A 1 88 ? -1.956 -2.918 -4.849 1.00 94.50 88 LEU A CA 1
ATOM 686 C C . LEU A 1 88 ? -1.752 -2.211 -6.193 1.00 94.50 88 LEU A C 1
ATOM 688 O O . LEU A 1 88 ? -0.843 -2.574 -6.929 1.00 94.50 88 LEU A O 1
ATOM 692 N N . ALA A 1 89 ? -2.536 -1.168 -6.481 1.00 95.62 89 ALA A N 1
ATOM 693 C CA . ALA A 1 89 ? -2.370 -0.350 -7.682 1.00 95.62 89 ALA A CA 1
ATOM 694 C C . ALA A 1 89 ? -0.992 0.334 -7.729 1.00 95.62 89 ALA A C 1
ATOM 696 O O . ALA A 1 89 ? -0.350 0.367 -8.775 1.00 95.62 89 ALA A O 1
ATOM 697 N N . ALA A 1 90 ? -0.498 0.817 -6.588 1.00 95.12 90 ALA A N 1
ATOM 698 C CA . ALA A 1 90 ? 0.818 1.435 -6.484 1.00 95.12 90 ALA A CA 1
ATOM 699 C C . ALA A 1 90 ? 1.961 0.435 -6.762 1.00 95.12 90 ALA A C 1
ATOM 701 O O . ALA A 1 90 ? 2.917 0.768 -7.462 1.00 95.12 90 ALA A O 1
ATOM 702 N N . LEU A 1 91 ? 1.855 -0.810 -6.278 1.00 94.62 91 LEU A N 1
ATOM 703 C CA . LEU A 1 91 ? 2.801 -1.872 -6.647 1.00 94.62 91 LEU A CA 1
ATOM 704 C C . LEU A 1 91 ? 2.663 -2.281 -8.117 1.00 94.62 91 LEU A C 1
ATOM 706 O O . LEU A 1 91 ? 3.674 -2.441 -8.798 1.00 94.62 91 LEU A O 1
ATOM 710 N N . ALA A 1 92 ? 1.433 -2.401 -8.618 1.00 95.50 92 ALA A N 1
ATOM 711 C CA . ALA A 1 92 ? 1.167 -2.723 -10.015 1.00 95.50 92 ALA A CA 1
ATOM 712 C C . ALA A 1 92 ? 1.782 -1.687 -10.965 1.00 95.50 92 ALA A C 1
ATOM 714 O O . ALA A 1 92 ? 2.302 -2.070 -12.006 1.00 95.50 92 ALA A O 1
ATOM 715 N N . LEU A 1 93 ? 1.811 -0.406 -10.584 1.00 95.50 93 LEU A N 1
ATOM 716 C CA . LEU A 1 93 ? 2.478 0.646 -11.353 1.00 95.50 93 LEU A CA 1
ATOM 717 C C . LEU A 1 93 ? 3.993 0.406 -11.481 1.00 95.50 93 LEU A C 1
ATOM 719 O O . LEU A 1 93 ? 4.543 0.545 -12.571 1.00 95.50 93 LEU A O 1
ATOM 723 N N . GLN A 1 94 ? 4.668 0.008 -10.396 1.00 94.44 94 GLN A N 1
ATOM 724 C CA . GLN A 1 94 ? 6.099 -0.328 -10.446 1.00 94.44 94 GLN A CA 1
ATOM 725 C C . GLN A 1 94 ? 6.361 -1.564 -11.312 1.00 94.44 94 GLN A C 1
ATOM 727 O O . GLN A 1 94 ? 7.312 -1.582 -12.089 1.00 94.44 94 GLN A O 1
ATOM 732 N N . ILE A 1 95 ? 5.503 -2.582 -11.198 1.00 95.50 95 ILE A N 1
ATOM 733 C CA . ILE A 1 95 ? 5.580 -3.799 -12.016 1.00 95.50 95 ILE A CA 1
ATOM 734 C C . ILE A 1 95 ? 5.386 -3.442 -13.493 1.00 95.50 95 ILE A C 1
ATOM 736 O O . ILE A 1 95 ? 6.209 -3.816 -14.322 1.00 95.50 95 ILE A O 1
ATOM 740 N N . ALA A 1 96 ? 4.351 -2.669 -13.820 1.00 95.31 96 ALA A N 1
ATOM 741 C CA . ALA A 1 96 ? 4.077 -2.237 -15.184 1.00 95.31 96 ALA A CA 1
ATOM 742 C C . ALA A 1 96 ? 5.266 -1.475 -15.783 1.00 95.31 96 ALA A C 1
ATOM 744 O O . ALA A 1 96 ? 5.647 -1.756 -16.912 1.00 95.31 96 ALA A O 1
ATOM 745 N N . ASN A 1 97 ? 5.905 -0.580 -15.023 1.00 94.75 97 ASN A N 1
ATOM 746 C CA . ASN A 1 97 ? 7.092 0.136 -15.499 1.00 94.75 97 ASN A CA 1
ATOM 747 C C . ASN A 1 97 ? 8.294 -0.788 -15.739 1.00 94.75 97 ASN A C 1
ATOM 749 O O . ASN A 1 97 ? 9.058 -0.564 -16.670 1.00 94.75 97 ASN A O 1
ATOM 753 N N . ALA A 1 98 ? 8.470 -1.816 -14.905 1.00 93.69 98 ALA A N 1
ATOM 754 C CA . ALA A 1 98 ? 9.607 -2.728 -15.001 1.00 93.69 98 ALA A CA 1
ATOM 755 C C . ALA A 1 98 ? 9.485 -3.742 -16.154 1.00 93.69 98 ALA A C 1
ATOM 757 O O . ALA A 1 98 ? 10.506 -4.171 -16.695 1.00 93.69 98 ALA A O 1
ATOM 758 N N . TYR A 1 99 ? 8.256 -4.129 -16.512 1.00 94.44 99 TYR A N 1
ATOM 759 C CA . TYR A 1 99 ? 7.967 -5.111 -17.566 1.00 94.44 99 TYR A CA 1
ATOM 760 C C . TYR A 1 99 ? 7.483 -4.492 -18.884 1.00 94.44 99 TYR A C 1
ATOM 762 O O . TYR A 1 99 ? 7.307 -5.220 -19.861 1.00 94.44 99 TYR A O 1
ATOM 770 N N . ALA A 1 100 ? 7.268 -3.175 -18.940 1.00 92.69 100 ALA A N 1
ATOM 771 C CA . ALA A 1 100 ? 6.974 -2.498 -20.196 1.00 92.69 100 ALA A CA 1
ATOM 772 C C . ALA A 1 100 ? 8.145 -2.662 -21.190 1.00 92.69 100 ALA A C 1
ATOM 774 O O . ALA A 1 100 ? 9.304 -2.700 -20.760 1.00 92.69 100 ALA A O 1
ATOM 775 N N . PRO A 1 101 ? 7.869 -2.741 -22.509 1.00 90.25 101 PRO A N 1
ATOM 776 C CA . PRO A 1 101 ? 8.919 -2.754 -23.529 1.00 90.25 101 PRO A CA 1
ATOM 777 C C . PRO A 1 101 ? 9.850 -1.547 -23.396 1.00 90.25 101 PRO A C 1
ATOM 779 O O . PRO A 1 101 ? 11.065 -1.705 -23.434 1.00 90.25 101 PRO A O 1
ATOM 782 N N . GLU A 1 102 ? 9.253 -0.379 -23.145 1.00 90.44 102 GLU A N 1
ATOM 783 C CA . GLU A 1 102 ? 9.930 0.873 -22.826 1.00 90.44 102 GLU A CA 1
ATOM 784 C C . GLU A 1 102 ? 9.383 1.425 -21.499 1.00 90.44 102 GLU A C 1
ATOM 786 O O . GLU A 1 102 ? 8.158 1.509 -21.336 1.00 90.44 102 GLU A O 1
ATOM 791 N N . PRO A 1 103 ? 10.244 1.795 -20.533 1.00 89.62 103 PRO A N 1
ATOM 792 C CA . PRO A 1 103 ? 9.796 2.350 -19.264 1.00 89.62 103 PRO A CA 1
ATOM 793 C C . PRO A 1 103 ? 9.172 3.731 -19.488 1.00 89.62 103 PRO A C 1
ATOM 795 O O . PRO A 1 103 ? 9.812 4.647 -20.002 1.00 89.62 103 PRO A O 1
ATOM 798 N N . PHE A 1 104 ? 7.926 3.912 -19.049 1.00 92.88 104 PHE A N 1
ATOM 799 C CA . PHE A 1 104 ? 7.241 5.207 -19.137 1.00 92.88 104 PHE A CA 1
ATOM 800 C C . PHE A 1 104 ? 7.765 6.227 -18.113 1.00 92.88 104 PHE A C 1
ATOM 802 O O . PHE A 1 104 ? 7.488 7.420 -18.228 1.00 92.88 104 PHE A O 1
ATOM 809 N N . ALA A 1 105 ? 8.513 5.775 -17.102 1.00 93.25 105 ALA A N 1
ATOM 810 C CA . ALA A 1 105 ? 9.204 6.627 -16.145 1.00 93.25 105 ALA A CA 1
ATOM 811 C C . ALA A 1 105 ? 10.559 6.034 -15.734 1.00 93.25 105 ALA A C 1
ATOM 813 O O . ALA A 1 105 ? 10.753 4.816 -15.688 1.00 93.25 105 ALA A O 1
ATOM 814 N N . ALA A 1 106 ? 11.491 6.909 -15.347 1.00 94.06 106 ALA A N 1
ATOM 815 C CA . ALA A 1 106 ? 12.766 6.490 -14.778 1.00 94.06 106 ALA A CA 1
ATOM 816 C C . ALA A 1 106 ? 12.531 5.619 -13.517 1.00 94.06 106 ALA A C 1
ATOM 818 O O . ALA A 1 106 ? 11.857 6.076 -12.584 1.00 94.06 106 ALA A O 1
ATOM 819 N N . PRO A 1 107 ? 13.097 4.395 -13.437 1.00 92.56 107 PRO A N 1
ATOM 820 C CA . PRO A 1 107 ? 12.790 3.454 -12.356 1.00 92.56 107 PRO A CA 1
ATOM 821 C C . PRO A 1 107 ? 13.082 3.985 -10.948 1.00 92.56 107 PRO A C 1
ATOM 823 O O . PRO A 1 107 ? 12.291 3.784 -10.031 1.00 92.56 107 PRO A O 1
ATOM 826 N N . GLY A 1 108 ? 14.199 4.698 -10.763 1.00 93.81 108 GLY A N 1
ATOM 827 C CA . GLY A 1 108 ? 14.591 5.258 -9.464 1.00 93.81 108 GLY A CA 1
ATOM 828 C C . GLY A 1 108 ? 13.564 6.249 -8.898 1.00 93.81 108 GLY A C 1
ATOM 829 O O . GLY A 1 108 ? 13.012 5.989 -7.824 1.00 93.81 108 GLY A O 1
ATOM 830 N N . PRO A 1 109 ? 13.272 7.355 -9.609 1.00 95.75 109 PRO A N 1
ATOM 831 C CA . PRO A 1 109 ? 12.251 8.320 -9.206 1.00 95.75 109 PRO A CA 1
ATOM 832 C C . PRO A 1 109 ? 10.863 7.704 -9.014 1.00 95.75 109 PRO A C 1
ATOM 834 O O . PRO A 1 109 ? 10.193 8.029 -8.035 1.00 95.75 109 PRO A O 1
ATOM 837 N N . LEU A 1 110 ? 10.446 6.777 -9.887 1.00 95.38 110 LEU A N 1
ATOM 838 C CA . LEU A 1 110 ? 9.156 6.098 -9.745 1.00 95.38 110 LEU A CA 1
ATOM 839 C C . LEU A 1 110 ? 9.093 5.268 -8.456 1.00 95.38 110 LEU A C 1
ATOM 841 O O . LEU A 1 110 ? 8.138 5.401 -7.689 1.00 95.38 110 LEU A O 1
ATOM 845 N N . CYS A 1 111 ? 10.113 4.449 -8.178 1.00 94.62 111 CYS A N 1
ATOM 846 C CA . CYS A 1 111 ? 10.187 3.681 -6.935 1.00 94.62 111 CYS A CA 1
ATOM 847 C C . CYS A 1 111 ? 10.168 4.590 -5.704 1.00 94.62 111 CYS A C 1
ATOM 849 O O . CYS A 1 111 ? 9.479 4.282 -4.731 1.00 94.62 111 CYS A O 1
ATOM 851 N N . ALA A 1 112 ? 10.892 5.712 -5.738 1.00 96.62 112 ALA A N 1
ATOM 852 C CA . ALA A 1 112 ? 10.904 6.679 -4.643 1.00 96.62 112 ALA A CA 1
ATOM 853 C C . ALA A 1 112 ? 9.518 7.305 -4.428 1.00 96.62 112 ALA A C 1
ATOM 855 O O . ALA A 1 112 ? 9.028 7.318 -3.299 1.00 96.62 112 ALA A O 1
ATOM 856 N N . ALA A 1 113 ? 8.856 7.744 -5.501 1.00 96.81 113 ALA A N 1
ATOM 857 C CA . ALA A 1 113 ? 7.519 8.328 -5.444 1.00 96.81 113 ALA A CA 1
ATOM 858 C C . ALA A 1 113 ? 6.482 7.329 -4.915 1.00 96.81 113 ALA A C 1
ATOM 860 O O . ALA A 1 113 ? 5.731 7.643 -3.992 1.00 96.81 113 ALA A O 1
ATOM 861 N N . VAL A 1 114 ? 6.476 6.098 -5.434 1.00 96.44 114 VAL A N 1
ATOM 862 C CA . VAL A 1 114 ? 5.558 5.051 -4.968 1.00 96.44 114 VAL A CA 1
ATOM 863 C C . VAL A 1 114 ? 5.811 4.706 -3.501 1.00 96.44 114 VAL A C 1
ATOM 865 O O . VAL A 1 114 ? 4.861 4.595 -2.726 1.00 96.44 114 VAL A O 1
ATOM 868 N N . THR A 1 115 ? 7.077 4.587 -3.096 1.00 97.31 115 THR A N 1
ATOM 869 C CA . THR A 1 115 ? 7.438 4.353 -1.691 1.00 97.31 115 THR A CA 1
ATOM 870 C C . THR A 1 115 ? 6.930 5.488 -0.808 1.00 97.31 115 THR A C 1
ATOM 872 O O . THR A 1 115 ? 6.283 5.224 0.203 1.00 97.31 115 THR A O 1
ATOM 875 N N . ALA A 1 116 ? 7.158 6.743 -1.203 1.00 97.56 116 ALA A N 1
ATOM 876 C CA . ALA A 1 116 ? 6.709 7.913 -0.456 1.00 97.56 116 ALA A CA 1
ATOM 877 C C . ALA A 1 116 ? 5.182 7.942 -0.302 1.00 97.56 116 ALA A C 1
ATOM 879 O O . ALA A 1 116 ? 4.688 8.151 0.804 1.00 97.56 116 ALA A O 1
ATOM 880 N N . VAL A 1 117 ? 4.432 7.656 -1.371 1.00 97.50 117 VAL A N 1
ATOM 881 C CA . VAL A 1 117 ? 2.962 7.579 -1.332 1.00 97.50 117 VAL A CA 1
ATOM 882 C C . VAL A 1 117 ? 2.491 6.458 -0.405 1.00 97.50 117 VAL A C 1
ATOM 884 O O . VAL A 1 117 ? 1.588 6.673 0.406 1.00 97.50 117 VAL A O 1
ATOM 887 N N . ILE A 1 118 ? 3.111 5.275 -0.472 1.00 97.50 118 ILE A N 1
ATOM 888 C CA . ILE A 1 118 ? 2.743 4.148 0.393 1.00 97.50 118 ILE A CA 1
ATOM 889 C C . ILE A 1 118 ? 3.024 4.465 1.866 1.00 97.50 118 ILE A C 1
ATOM 891 O O . ILE A 1 118 ? 2.159 4.246 2.718 1.00 97.50 118 ILE A O 1
ATOM 895 N N . VAL A 1 119 ? 4.200 5.020 2.163 1.00 97.88 119 VAL A N 1
ATOM 896 C CA . VAL A 1 119 ? 4.594 5.429 3.518 1.00 97.88 119 VAL A CA 1
ATOM 897 C C . VAL A 1 119 ? 3.675 6.522 4.050 1.00 97.88 119 VAL A C 1
ATOM 899 O O . VAL A 1 119 ? 3.165 6.391 5.162 1.00 97.88 119 VAL A O 1
ATOM 902 N N . ALA A 1 120 ? 3.394 7.557 3.259 1.00 97.75 120 ALA A N 1
ATOM 903 C CA . ALA A 1 120 ? 2.476 8.624 3.643 1.00 97.75 120 ALA A CA 1
ATOM 904 C C . ALA A 1 120 ? 1.065 8.084 3.909 1.00 97.75 120 ALA A C 1
ATOM 906 O O . ALA A 1 120 ? 0.460 8.418 4.927 1.00 97.75 120 ALA A O 1
ATOM 907 N N . GLY A 1 121 ? 0.560 7.194 3.049 1.00 96.44 121 GLY A N 1
ATOM 908 C CA . GLY A 1 121 ? -0.739 6.550 3.239 1.00 96.44 121 GLY A CA 1
ATOM 909 C C . GLY A 1 121 ? -0.797 5.673 4.493 1.00 96.44 121 GLY A C 1
ATOM 910 O O . GLY A 1 121 ? -1.813 5.669 5.192 1.00 96.44 121 GLY A O 1
ATOM 911 N N . TYR A 1 122 ? 0.290 4.968 4.819 1.00 96.69 122 TYR A N 1
ATOM 912 C CA . TYR A 1 122 ? 0.401 4.201 6.061 1.00 96.69 122 TYR A CA 1
ATOM 913 C C . TYR A 1 122 ? 0.420 5.102 7.298 1.00 96.69 122 TYR A C 1
ATOM 915 O O . TYR A 1 122 ? -0.375 4.890 8.214 1.00 96.69 122 TYR A O 1
ATOM 923 N N . LEU A 1 123 ? 1.270 6.133 7.310 1.00 97.38 123 LEU A N 1
ATOM 924 C CA . LEU A 1 123 ? 1.359 7.090 8.416 1.00 97.38 123 LEU A CA 1
ATOM 925 C C . LEU A 1 123 ? 0.029 7.806 8.642 1.00 97.38 123 LEU A C 1
ATOM 927 O O . LEU A 1 123 ? -0.436 7.889 9.776 1.00 97.38 123 LEU A O 1
ATOM 931 N N . HIS A 1 124 ? -0.612 8.264 7.566 1.00 96.19 124 HIS A N 1
ATOM 932 C CA . HIS A 1 124 ? -1.928 8.886 7.631 1.00 96.19 124 HIS A CA 1
ATOM 933 C C . HIS A 1 124 ? -2.960 7.950 8.273 1.00 96.19 124 HIS A C 1
ATOM 935 O O . HIS A 1 124 ? -3.675 8.358 9.188 1.00 96.19 124 HIS A O 1
ATOM 941 N N . TYR A 1 125 ? -2.996 6.680 7.852 1.00 94.38 125 TYR A N 1
ATOM 942 C CA . TYR A 1 125 ? -3.893 5.686 8.439 1.00 94.38 125 TYR A CA 1
ATOM 943 C C . TYR A 1 125 ? -3.617 5.459 9.933 1.00 94.38 125 TYR A C 1
ATOM 945 O O . TYR A 1 125 ? -4.546 5.525 10.736 1.00 94.38 125 TYR A O 1
ATOM 953 N N . VAL A 1 126 ? -2.357 5.236 10.320 1.00 94.00 126 VAL A N 1
ATOM 954 C CA . VAL A 1 126 ? -1.974 4.994 11.722 1.00 94.00 126 VAL A CA 1
ATOM 955 C C . VAL A 1 126 ? -2.325 6.189 12.605 1.00 94.00 126 VAL A C 1
ATOM 957 O O . VAL A 1 126 ? -2.942 6.013 13.653 1.00 94.00 126 VAL A O 1
ATOM 960 N N . VAL A 1 127 ? -1.989 7.406 12.174 1.00 94.06 127 VAL A N 1
ATOM 961 C CA . VAL A 1 127 ? -2.303 8.627 12.927 1.00 94.06 127 VAL A CA 1
ATOM 962 C C . VAL A 1 127 ? -3.813 8.816 13.063 1.00 94.06 127 VAL A C 1
ATOM 964 O O . VAL A 1 127 ? -4.268 9.179 14.145 1.00 94.06 127 VAL A O 1
ATOM 967 N N . SER A 1 128 ? -4.595 8.544 12.011 1.00 92.00 128 SER A N 1
ATOM 968 C CA . SER A 1 128 ? -6.062 8.615 12.078 1.00 92.00 128 SER A CA 1
ATOM 969 C C . SER A 1 128 ? -6.620 7.647 13.120 1.00 92.00 128 SER A C 1
ATOM 971 O O . SER A 1 128 ? -7.382 8.058 13.990 1.00 92.00 128 SER A O 1
ATOM 973 N N . VAL A 1 129 ? -6.179 6.386 13.089 1.00 90.19 129 VAL A N 1
ATOM 974 C CA . VAL A 1 129 ? -6.628 5.357 14.038 1.00 90.19 129 VAL A CA 1
ATOM 975 C C . VAL A 1 129 ? -6.248 5.714 15.474 1.00 90.19 129 VAL A C 1
ATOM 977 O O . VAL A 1 129 ? -7.083 5.619 16.370 1.00 90.19 129 VAL A O 1
ATOM 980 N N . ILE A 1 130 ? -5.010 6.160 15.708 1.00 90.44 130 ILE A N 1
ATOM 981 C CA . ILE A 1 130 ? -4.568 6.579 17.046 1.00 90.44 130 ILE A CA 1
ATOM 982 C C . ILE A 1 130 ? -5.427 7.743 17.542 1.00 90.44 130 ILE A C 1
ATOM 984 O O . ILE A 1 130 ? -5.896 7.704 18.675 1.00 90.44 130 ILE A O 1
ATOM 988 N N . ARG A 1 131 ? -5.682 8.754 16.702 1.00 89.44 131 ARG A N 1
ATOM 989 C CA . ARG A 1 131 ? -6.533 9.895 17.073 1.00 89.44 131 ARG A CA 1
ATOM 990 C C . ARG A 1 131 ? -7.948 9.462 17.442 1.00 89.44 131 ARG A C 1
ATOM 992 O O . ARG A 1 131 ? -8.461 9.942 18.447 1.00 89.44 131 ARG A O 1
ATOM 999 N N . GLU A 1 132 ? -8.551 8.551 16.684 1.00 88.69 132 GLU A N 1
ATOM 1000 C CA . GLU A 1 132 ? -9.884 8.010 16.986 1.00 88.69 132 GLU A CA 1
ATOM 1001 C C . GLU A 1 132 ? -9.912 7.269 18.330 1.00 88.69 132 GLU A C 1
ATOM 1003 O O . GLU A 1 132 ? -10.778 7.538 19.164 1.00 88.69 132 GLU A O 1
ATOM 1008 N N . ILE A 1 133 ? -8.936 6.389 18.584 1.00 86.44 133 ILE A N 1
ATOM 1009 C CA . ILE A 1 133 ? -8.831 5.644 19.851 1.00 86.44 133 ILE A CA 1
ATOM 1010 C C . ILE A 1 133 ? -8.629 6.603 21.027 1.00 86.44 133 ILE A C 1
ATOM 1012 O O . ILE A 1 133 ? -9.276 6.475 22.065 1.00 86.44 133 ILE A O 1
ATOM 1016 N N . CYS A 1 134 ? -7.737 7.576 20.876 1.00 87.12 134 CYS A N 1
ATOM 1017 C CA . CYS A 1 134 ? -7.423 8.536 21.924 1.00 87.12 134 CYS A CA 1
ATOM 1018 C C . CYS A 1 134 ? -8.600 9.468 22.223 1.00 87.12 134 CYS A C 1
ATOM 1020 O O . CYS A 1 134 ? -8.888 9.704 23.395 1.00 87.12 134 CYS A O 1
ATOM 1022 N N . ALA A 1 135 ? -9.332 9.912 21.197 1.00 86.50 135 ALA A N 1
ATOM 1023 C CA . ALA A 1 135 ? -10.571 10.664 21.370 1.00 86.50 135 ALA A CA 1
ATOM 1024 C C . ALA A 1 135 ? -11.631 9.844 22.121 1.00 86.50 135 ALA A C 1
ATOM 1026 O O . ALA A 1 135 ? -12.261 10.363 23.040 1.00 86.50 135 ALA A O 1
ATOM 1027 N N . TYR A 1 136 ? -11.781 8.557 21.789 1.00 85.31 136 TYR A N 1
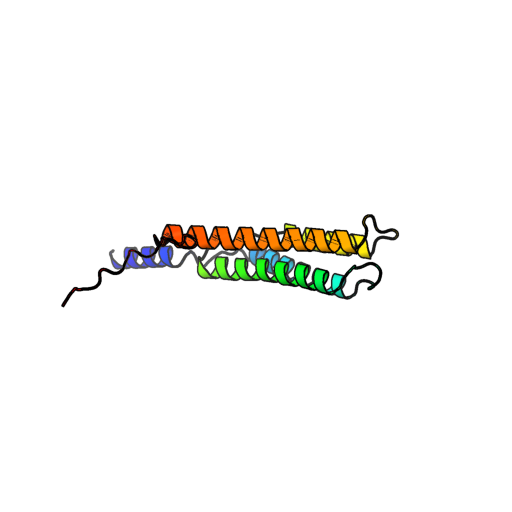ATOM 1028 C CA . TYR A 1 136 ? -12.706 7.657 22.482 1.00 85.31 136 TYR A CA 1
ATOM 1029 C C . TYR A 1 136 ? -12.338 7.445 23.960 1.00 85.31 136 TYR A C 1
ATOM 1031 O O . TYR A 1 136 ? -13.215 7.428 24.819 1.00 85.31 136 TYR A O 1
ATOM 1039 N N . LEU A 1 137 ? -11.045 7.314 24.273 1.00 86.06 137 LEU A N 1
ATOM 1040 C CA . LEU A 1 137 ? -10.556 7.114 25.644 1.00 86.06 137 LEU A CA 1
ATOM 1041 C C . LEU A 1 137 ? -10.413 8.416 26.452 1.00 86.06 137 LEU A C 1
ATOM 1043 O O . LEU A 1 137 ? -10.068 8.360 27.630 1.00 86.06 137 LEU A O 1
ATOM 1047 N N . GLY A 1 138 ? -10.614 9.584 25.835 1.00 83.94 138 GLY A N 1
ATOM 1048 C CA . GLY A 1 138 ? -10.326 10.878 26.463 1.00 83.94 138 GLY A CA 1
ATOM 1049 C C . GLY A 1 138 ? -8.833 11.105 26.748 1.00 83.94 138 GLY A C 1
ATOM 1050 O O . GLY A 1 138 ? -8.479 11.922 27.598 1.00 83.94 138 GLY A O 1
ATOM 1051 N N . ILE A 1 139 ? -7.944 10.384 26.058 1.00 84.25 139 ILE A N 1
ATOM 1052 C CA . ILE A 1 139 ? -6.491 10.498 26.220 1.00 84.25 139 ILE A CA 1
ATOM 1053 C C . ILE A 1 139 ? -5.960 11.521 25.219 1.00 84.25 139 ILE A C 1
ATOM 1055 O O . ILE A 1 139 ? -6.202 11.436 24.018 1.00 84.25 139 ILE A O 1
ATOM 1059 N N . ARG A 1 140 ? -5.157 12.466 25.701 1.00 73.88 140 ARG A N 1
ATOM 1060 C CA . ARG A 1 140 ? -4.422 13.420 24.866 1.00 73.88 140 ARG A CA 1
ATOM 1061 C C . ARG A 1 140 ? -3.117 12.791 24.370 1.00 73.88 140 ARG A C 1
ATOM 1063 O O . ARG A 1 140 ? -2.059 12.991 24.954 1.00 73.88 140 ARG A O 1
ATOM 1070 N N . ALA A 1 141 ? -3.197 11.966 23.327 1.00 66.38 141 ALA A N 1
ATOM 1071 C CA . ALA A 1 141 ? -2.010 11.428 22.661 1.00 66.38 141 ALA A CA 1
ATOM 1072 C C . ALA A 1 141 ? -1.530 12.366 21.548 1.00 66.38 141 ALA A C 1
ATOM 1074 O O . ALA A 1 141 ? -2.337 13.010 20.881 1.00 66.38 141 ALA A O 1
ATOM 1075 N N . LEU A 1 142 ? -0.213 12.395 21.317 1.00 66.44 142 LEU A N 1
ATOM 1076 C CA . LEU A 1 142 ? 0.461 13.244 20.318 1.00 66.44 142 LEU A CA 1
ATOM 1077 C C . LEU A 1 142 ? 0.423 14.758 20.613 1.00 66.44 142 LEU A C 1
ATOM 1079 O O . LEU A 1 142 ? 0.852 15.552 19.781 1.00 66.44 142 LEU A O 1
ATOM 1083 N N . THR A 1 143 ? -0.028 15.159 21.802 1.00 65.44 143 THR A N 1
ATOM 1084 C CA . THR A 1 143 ? 0.089 16.521 22.343 1.00 65.44 143 THR A CA 1
ATOM 1085 C C . THR A 1 143 ? 1.032 16.493 23.541 1.00 65.44 143 THR A C 1
ATOM 1087 O O . THR A 1 143 ? 0.736 15.838 24.540 1.00 65.44 143 THR A O 1
ATOM 1090 N N . ILE A 1 144 ? 2.178 17.168 23.442 1.00 66.69 144 ILE A N 1
ATOM 1091 C CA . ILE A 1 144 ? 3.090 17.356 24.575 1.00 66.69 144 ILE A CA 1
ATOM 1092 C C . ILE A 1 144 ? 2.594 18.580 25.344 1.00 66.69 144 ILE A C 1
ATOM 1094 O O . ILE A 1 144 ? 2.796 19.706 24.896 1.00 66.69 144 ILE A O 1
ATOM 1098 N N . ASP A 1 145 ? 1.946 18.364 26.488 1.00 61.41 145 ASP A N 1
ATOM 1099 C CA . ASP A 1 145 ? 1.713 19.453 27.437 1.00 61.41 145 ASP A CA 1
ATOM 1100 C C . ASP A 1 145 ? 3.022 19.725 28.200 1.00 61.41 145 ASP A C 1
ATOM 1102 O O . ASP A 1 145 ? 3.652 18.777 28.690 1.00 61.41 145 ASP A O 1
ATOM 1106 N N . PRO A 1 146 ? 3.466 20.988 28.323 1.00 67.06 146 PRO A N 1
ATOM 1107 C CA . PRO A 1 146 ? 4.630 21.314 29.132 1.00 67.06 146 PRO A CA 1
ATOM 1108 C C . PRO A 1 146 ? 4.386 20.901 30.587 1.00 67.06 146 PRO A C 1
ATOM 1110 O O . PRO A 1 146 ? 3.350 21.207 31.179 1.00 67.06 146 PRO A O 1
ATOM 1113 N N . LYS A 1 147 ? 5.355 20.183 31.168 1.00 70.31 147 LYS A N 1
ATOM 1114 C CA . LYS A 1 147 ? 5.284 19.730 32.560 1.00 70.31 147 LYS A CA 1
ATOM 1115 C C . LYS A 1 147 ? 5.185 20.959 33.477 1.00 70.31 147 LYS A C 1
ATOM 1117 O O . LYS A 1 147 ? 6.035 21.845 33.356 1.00 70.31 147 LYS A O 1
ATOM 1122 N N . PRO A 1 148 ? 4.198 21.036 34.388 1.00 74.12 148 PRO A N 1
ATOM 1123 C CA . PRO A 1 148 ? 4.116 22.152 35.319 1.00 74.12 148 PRO A CA 1
ATOM 1124 C C . PRO A 1 148 ? 5.384 22.201 36.188 1.00 74.12 148 PRO A C 1
ATOM 1126 O O . PRO A 1 148 ? 5.937 21.141 36.515 1.00 74.12 148 PRO A O 1
ATOM 1129 N N . PRO A 1 149 ? 5.868 23.402 36.554 1.00 77.19 149 PRO 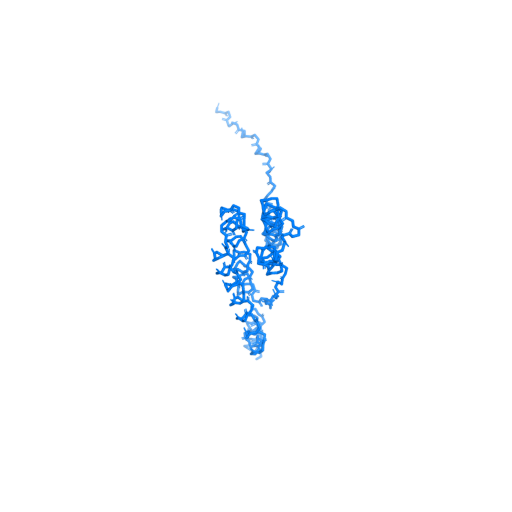A N 1
ATOM 1130 C CA . PRO A 1 149 ? 7.048 23.534 37.395 1.00 77.19 149 PRO A CA 1
ATOM 1131 C C . PRO A 1 149 ? 6.805 22.811 38.722 1.00 77.19 149 PRO A C 1
ATOM 1133 O O . PRO A 1 149 ? 5.804 23.042 39.401 1.00 77.19 149 PRO A O 1
ATOM 1136 N N . VAL A 1 150 ? 7.718 21.905 39.075 1.00 79.38 150 VAL A N 1
ATOM 1137 C CA . VAL A 1 150 ? 7.694 21.214 40.365 1.00 79.38 150 VAL A CA 1
ATOM 1138 C C . VAL A 1 150 ? 7.952 22.274 41.432 1.00 79.38 150 VAL A C 1
ATOM 1140 O O . VAL A 1 150 ? 9.053 22.819 41.494 1.00 79.38 150 VAL A O 1
ATOM 1143 N N . LYS A 1 151 ? 6.942 22.597 42.249 1.00 70.56 151 LYS A N 1
ATOM 1144 C CA . LYS A 1 151 ? 7.163 23.407 43.450 1.00 70.56 151 LYS A CA 1
ATOM 1145 C C . LYS A 1 151 ? 8.117 22.619 44.343 1.00 70.56 151 LYS A C 1
ATOM 1147 O O . LYS A 1 151 ? 7.766 21.529 44.791 1.00 70.56 151 LYS A O 1
ATOM 1152 N N . LYS A 1 152 ? 9.329 23.137 44.555 1.00 70.62 152 LYS A N 1
ATOM 1153 C CA . LYS A 1 152 ? 10.160 22.673 45.665 1.00 70.62 152 LYS A CA 1
ATOM 1154 C C . LYS A 1 152 ? 9.371 22.979 46.935 1.00 70.62 152 LYS A C 1
ATOM 1156 O O . LYS A 1 152 ? 8.891 24.097 47.095 1.00 70.62 152 LYS A O 1
ATOM 1161 N N . HIS A 1 153 ? 9.144 21.962 47.757 1.00 6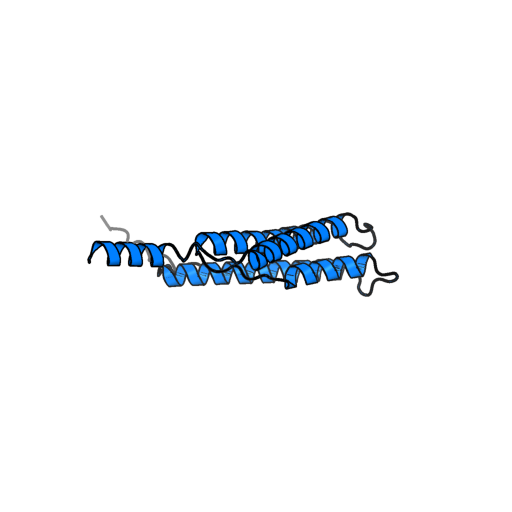0.47 153 HIS A N 1
ATOM 1162 C CA . HIS A 1 153 ? 8.759 22.209 49.135 1.00 60.47 153 HIS A CA 1
ATOM 1163 C C . HIS A 1 153 ? 9.994 22.814 49.793 1.00 60.47 153 HIS A C 1
ATOM 1165 O O . HIS A 1 153 ? 11.012 22.135 49.899 1.00 60.47 153 HIS A O 1
ATOM 1171 N N . ASP A 1 154 ? 9.924 24.104 50.103 1.00 70.06 154 ASP A N 1
ATOM 1172 C CA . ASP A 1 154 ? 10.908 24.745 50.963 1.00 70.06 154 ASP A CA 1
ATOM 1173 C C . ASP A 1 154 ? 10.709 24.143 52.364 1.00 70.06 154 ASP A C 1
ATOM 1175 O O . ASP A 1 154 ? 9.607 24.217 52.919 1.00 70.06 154 ASP A O 1
ATOM 1179 N N . GLU A 1 155 ? 11.735 23.430 52.835 1.00 52.72 155 GLU A N 1
ATOM 1180 C CA . GLU A 1 155 ? 11.854 22.876 54.191 1.00 52.72 155 GLU A CA 1
ATOM 1181 C C . GLU A 1 155 ? 12.110 23.978 55.225 1.00 52.72 155 GLU A C 1
ATOM 1183 O O . GLU A 1 155 ? 12.851 24.938 54.901 1.00 52.72 155 GLU A O 1
#

Organism: Prototheca wickerhamii (NCBI:txid3111)

Foldseek 3Di:
DVVVVVVVVVCVVVAVPPDPPPVVVVVLVVLLVLLVVLLVLLCPFDDQFLADPVLSCLLSVLLNVQSVVQVVCCVVVVHRRDDDCVSSVLSVLSSCQRPPPHRPDDNHVSSVVSSVVSNVVSVVVVVVVVVVVCVVVVHDPPDDDPDPDDPDPDD

Sequence (155 aa):
MRQRLEREAHRRERGDHRTIGRRVAVAHAAQILAFLAAGAVLMHAPAERAGPARLRLAAFGTGYALQTTRLIMAHMAKVPFRISLWPLAALALQIANAYAPEPFAAPGPLCAAVTAVIVAGYLHYVVSVIREICAYLGIRALTIDPKPPVKKHDE

pLDDT: mean 85.14, std 12.4, range [49.97, 97.88]